Protein AF-A0A090QSB6-F1 (afdb_monomer_lite)

Secondary structure (DSSP, 8-state):
---------------SSSS-PPPHHHHHHHHHHHHHHHHTT-HHHHHH---EE-S---HHHHHHHHTSTT--EE--SGGGGSHHHHHHHHHHHHHHT-

Structure (mmCIF, N/CA/C/O backbone):
data_AF-A0A090QSB6-F1
#
_entry.id   AF-A0A090QSB6-F1
#
loop_
_atom_site.group_PDB
_atom_site.id
_atom_site.type_symbol
_atom_site.label_atom_id
_atom_site.label_alt_id
_atom_site.label_comp_id
_atom_site.label_asym_id
_atom_site.label_entity_id
_atom_site.label_seq_id
_atom_site.pdbx_PDB_ins_code
_atom_site.Cartn_x
_atom_site.Cartn_y
_atom_site.Cartn_z
_atom_site.occupancy
_atom_site.B_iso_or_equiv
_atom_site.auth_seq_id
_atom_site.auth_comp_id
_atom_site.auth_asym_id
_atom_site.auth_atom_id
_atom_site.pdbx_PDB_model_num
ATOM 1 N N . MET A 1 1 ? 11.199 0.047 42.860 1.00 42.94 1 MET A N 1
ATOM 2 C CA . MET A 1 1 ? 11.057 -0.944 41.767 1.00 42.94 1 MET A CA 1
ATOM 3 C C . MET A 1 1 ? 10.815 -0.180 40.463 1.00 42.94 1 MET A C 1
ATOM 5 O O . MET A 1 1 ? 9.769 0.438 40.338 1.00 42.94 1 MET A O 1
ATOM 9 N N . LYS A 1 2 ? 11.793 -0.082 39.547 1.00 36.09 2 LYS A N 1
ATOM 10 C CA . LYS A 1 2 ? 11.610 0.640 38.266 1.00 36.09 2 LYS A CA 1
ATOM 11 C C . LYS A 1 2 ? 10.998 -0.309 37.222 1.00 36.09 2 LYS A C 1
ATOM 13 O O . LYS A 1 2 ? 11.451 -1.453 37.147 1.00 36.09 2 LYS A O 1
ATOM 18 N N . PRO A 1 3 ? 10.012 0.119 36.414 1.00 43.22 3 PRO A N 1
ATOM 19 C CA . PRO A 1 3 ? 9.407 -0.753 35.418 1.00 43.22 3 PRO A CA 1
ATOM 20 C C . PRO A 1 3 ? 10.414 -1.017 34.292 1.00 43.22 3 PRO A C 1
ATOM 22 O O . PRO A 1 3 ? 10.985 -0.090 33.713 1.00 43.22 3 PRO A O 1
ATOM 25 N N . LYS A 1 4 ? 10.656 -2.300 33.994 1.00 44.94 4 LYS A N 1
ATOM 26 C CA . LYS A 1 4 ? 11.467 -2.737 32.851 1.00 44.94 4 LYS A CA 1
ATOM 27 C C . LYS A 1 4 ? 10.782 -2.263 31.567 1.00 44.94 4 LYS A C 1
ATOM 29 O O . LYS A 1 4 ? 9.733 -2.787 31.198 1.00 44.94 4 LYS A O 1
ATOM 34 N N . ARG A 1 5 ? 11.373 -1.280 30.880 1.00 45.78 5 ARG A N 1
ATOM 35 C CA . ARG A 1 5 ? 10.959 -0.890 29.525 1.00 45.78 5 ARG A CA 1
ATOM 36 C C . ARG A 1 5 ? 11.129 -2.109 28.617 1.00 45.78 5 ARG A C 1
ATOM 38 O O . ARG A 1 5 ? 12.253 -2.553 28.388 1.00 45.78 5 ARG A O 1
ATOM 45 N N . ARG A 1 6 ? 10.022 -2.686 28.141 1.00 47.66 6 ARG A N 1
ATOM 46 C CA . ARG A 1 6 ? 10.054 -3.731 27.111 1.00 47.66 6 ARG A CA 1
ATOM 47 C C . ARG A 1 6 ? 10.641 -3.101 25.851 1.00 47.66 6 ARG A C 1
ATOM 49 O O . ARG A 1 6 ? 10.006 -2.256 25.230 1.00 47.66 6 ARG A O 1
ATOM 56 N N . ASN A 1 7 ? 11.854 -3.504 25.491 1.00 41.19 7 ASN A N 1
ATOM 57 C CA . ASN A 1 7 ? 12.467 -3.180 24.209 1.00 41.19 7 ASN A CA 1
ATOM 58 C C . ASN A 1 7 ? 11.713 -3.932 23.100 1.00 41.19 7 ASN A C 1
ATOM 60 O O . ASN A 1 7 ? 12.167 -4.966 22.622 1.00 41.19 7 ASN A O 1
ATOM 64 N N . HIS A 1 8 ? 10.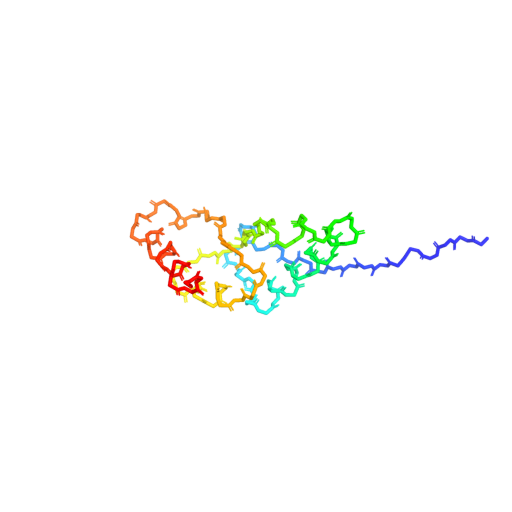566 -3.409 22.667 1.00 44.22 8 HIS A N 1
ATOM 65 C CA . HIS A 1 8 ? 10.049 -3.699 21.331 1.00 44.22 8 HIS A CA 1
ATOM 66 C C . HIS A 1 8 ? 10.886 -2.892 20.334 1.00 44.22 8 HIS A C 1
ATOM 68 O O . HIS A 1 8 ? 10.439 -1.895 19.775 1.00 44.22 8 HIS A O 1
ATOM 74 N N . ARG A 1 9 ? 12.143 -3.303 20.118 1.00 37.81 9 ARG A N 1
ATOM 75 C CA . ARG A 1 9 ? 12.841 -2.932 18.884 1.00 37.81 9 ARG A CA 1
ATOM 76 C C . ARG A 1 9 ? 12.177 -3.726 17.767 1.00 37.81 9 ARG A C 1
ATOM 78 O O . ARG A 1 9 ? 12.694 -4.755 17.341 1.00 37.81 9 ARG A O 1
ATOM 85 N N . LEU A 1 10 ? 11.023 -3.250 17.308 1.00 39.44 10 LEU A N 1
ATOM 86 C CA . LEU A 1 10 ? 10.580 -3.545 15.958 1.00 39.44 10 LEU A CA 1
ATOM 87 C C . LEU A 1 10 ? 11.710 -3.024 15.069 1.00 39.44 10 LEU A C 1
ATOM 89 O O . LEU A 1 10 ? 11.930 -1.819 14.971 1.00 39.44 10 LEU A O 1
ATOM 93 N N . ARG A 1 11 ? 12.514 -3.926 14.501 1.00 38.09 11 ARG A N 1
ATOM 94 C CA . ARG A 1 11 ? 13.432 -3.575 13.417 1.00 38.09 11 ARG A CA 1
ATOM 95 C C . ARG A 1 11 ? 12.567 -3.301 12.188 1.00 38.09 11 ARG A C 1
ATOM 97 O O . ARG A 1 11 ? 12.528 -4.098 11.261 1.00 38.09 11 ARG A O 1
ATOM 104 N N . THR A 1 12 ? 11.811 -2.209 12.208 1.00 44.50 12 THR A N 1
ATOM 105 C CA . THR A 1 12 ? 11.150 -1.677 11.024 1.00 44.50 12 THR A CA 1
ATOM 106 C C . THR A 1 12 ? 12.254 -1.101 10.152 1.00 44.50 12 THR A C 1
ATOM 108 O O . THR A 1 12 ? 12.597 0.074 10.263 1.00 44.50 12 THR A O 1
ATOM 111 N N . ASN A 1 13 ? 12.870 -1.943 9.321 1.00 44.75 13 ASN A N 1
ATOM 112 C CA . ASN A 1 13 ? 13.593 -1.454 8.154 1.00 44.75 13 ASN A CA 1
ATOM 113 C C . ASN A 1 13 ? 12.539 -0.821 7.242 1.00 44.75 13 ASN A C 1
ATOM 115 O O . ASN A 1 13 ? 11.963 -1.473 6.376 1.00 44.75 13 ASN A O 1
ATOM 119 N N . LEU A 1 14 ? 12.221 0.444 7.504 1.00 43.31 14 LEU A N 1
ATOM 120 C CA . LEU A 1 14 ? 11.438 1.260 6.598 1.00 43.31 14 LEU A CA 1
ATOM 121 C C . LEU A 1 14 ? 12.292 1.423 5.340 1.00 43.31 14 LEU A C 1
ATOM 123 O O . LEU A 1 14 ? 13.360 2.029 5.371 1.00 43.31 14 LEU A O 1
ATOM 127 N N . ALA A 1 15 ? 11.820 0.824 4.251 1.00 52.06 15 ALA A N 1
ATOM 128 C CA . ALA A 1 15 ? 12.378 0.826 2.900 1.00 52.06 15 ALA A CA 1
ATOM 129 C C . ALA A 1 15 ? 12.437 2.226 2.243 1.00 52.06 15 ALA A C 1
ATOM 131 O O . ALA A 1 15 ? 12.379 2.345 1.019 1.00 52.06 15 ALA A O 1
ATOM 132 N N . ILE A 1 16 ? 12.518 3.300 3.029 1.00 47.47 16 ILE A N 1
ATOM 133 C CA . ILE A 1 16 ? 12.520 4.672 2.532 1.00 47.47 16 ILE A CA 1
ATOM 134 C C . ILE A 1 16 ? 13.960 5.022 2.141 1.00 47.47 16 ILE A C 1
ATOM 136 O O . ILE A 1 16 ? 14.845 5.107 2.987 1.00 47.47 16 ILE A O 1
ATOM 140 N N . GLY A 1 17 ? 14.203 5.179 0.838 1.00 48.88 17 GLY A N 1
ATOM 141 C CA . GLY A 1 17 ? 15.466 5.698 0.295 1.00 48.88 17 GLY A CA 1
ATOM 142 C C . GLY A 1 17 ? 16.627 4.703 0.151 1.00 48.88 17 GLY A C 1
ATOM 143 O O 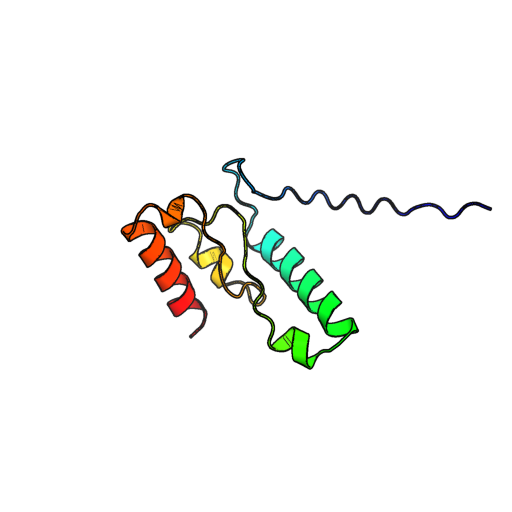. GLY A 1 17 ? 17.695 5.106 -0.293 1.00 48.88 17 GLY A O 1
ATOM 144 N N . THR A 1 18 ? 16.453 3.414 0.475 1.00 53.78 18 THR A N 1
ATOM 145 C CA . THR A 1 18 ? 17.544 2.408 0.411 1.00 53.78 18 THR A CA 1
ATOM 146 C C . THR A 1 18 ? 17.498 1.490 -0.815 1.00 53.78 18 THR A C 1
ATOM 148 O O . THR A 1 18 ? 18.390 0.662 -0.995 1.00 53.78 18 THR A O 1
ATOM 151 N N . GLY A 1 19 ? 16.442 1.574 -1.633 1.00 55.19 19 GLY A N 1
ATOM 152 C CA . GLY A 1 19 ? 16.212 0.670 -2.769 1.00 55.19 19 GLY A CA 1
ATOM 153 C C . GLY A 1 19 ? 15.895 -0.784 -2.382 1.00 55.19 19 GLY A C 1
ATOM 154 O O . GLY A 1 19 ? 15.687 -1.612 -3.266 1.00 55.19 19 GLY A O 1
ATOM 155 N N . LYS A 1 20 ? 15.837 -1.111 -1.082 1.00 61.94 20 LYS A N 1
ATOM 156 C CA . LYS A 1 20 ? 15.488 -2.444 -0.575 1.00 61.94 20 LYS A CA 1
ATOM 157 C C . LYS A 1 20 ? 14.017 -2.489 -0.190 1.00 61.94 20 LYS A C 1
ATOM 159 O O . LYS A 1 20 ? 13.618 -1.883 0.798 1.00 61.94 20 LYS A O 1
ATOM 164 N N . ALA A 1 21 ? 13.232 -3.214 -0.973 1.00 64.94 21 ALA A N 1
ATOM 165 C CA . ALA A 1 21 ? 11.823 -3.464 -0.716 1.00 64.94 21 ALA A CA 1
ATOM 166 C C . ALA A 1 21 ? 11.638 -4.438 0.468 1.00 64.94 21 ALA A C 1
ATOM 168 O O . ALA A 1 21 ? 12.382 -5.413 0.586 1.00 64.94 21 ALA A O 1
ATOM 169 N N . ALA A 1 22 ? 10.666 -4.177 1.350 1.00 79.50 22 ALA A N 1
ATOM 170 C CA . ALA A 1 22 ? 10.253 -5.168 2.350 1.00 79.50 22 ALA A CA 1
ATOM 171 C C . ALA A 1 22 ? 9.466 -6.288 1.657 1.00 79.50 22 ALA A C 1
ATOM 173 O O . ALA A 1 22 ? 8.864 -6.048 0.612 1.00 79.50 22 ALA A O 1
ATOM 174 N N . THR A 1 23 ? 9.437 -7.497 2.214 1.00 88.69 23 THR A N 1
ATOM 175 C CA . THR A 1 23 ? 8.589 -8.558 1.648 1.00 88.69 23 THR A CA 1
ATOM 176 C C . THR A 1 23 ? 7.107 -8.180 1.761 1.00 88.69 23 THR A C 1
ATOM 178 O O . THR A 1 23 ? 6.730 -7.375 2.621 1.00 88.69 23 THR A O 1
ATOM 181 N N . ALA A 1 24 ? 6.260 -8.739 0.893 1.00 91.81 24 ALA A N 1
ATOM 182 C CA . ALA A 1 24 ? 4.817 -8.510 0.966 1.00 91.81 24 ALA A CA 1
ATOM 183 C C . ALA A 1 24 ? 4.236 -8.988 2.309 1.00 91.81 24 ALA A C 1
ATOM 185 O O . ALA A 1 24 ? 3.427 -8.281 2.903 1.00 91.81 24 ALA A O 1
ATOM 186 N N . ASP A 1 25 ? 4.739 -10.105 2.840 1.00 92.38 25 ASP A N 1
ATOM 187 C CA . ASP A 1 25 ? 4.327 -10.651 4.139 1.00 92.38 25 ASP A CA 1
ATOM 188 C C . ASP A 1 25 ? 4.713 -9.734 5.309 1.00 92.38 25 ASP A C 1
ATOM 190 O O . ASP A 1 25 ? 3.923 -9.516 6.231 1.00 92.38 25 ASP A O 1
ATOM 194 N N . ASP A 1 26 ? 5.916 -9.146 5.279 1.00 90.88 26 ASP A N 1
ATOM 195 C CA . ASP A 1 26 ? 6.328 -8.176 6.297 1.00 90.88 26 ASP A CA 1
ATOM 196 C C . ASP A 1 26 ? 5.466 -6.910 6.245 1.00 90.88 26 ASP A C 1
ATOM 198 O O . ASP A 1 26 ? 5.083 -6.386 7.296 1.00 90.88 26 ASP A O 1
ATOM 202 N N . ALA A 1 27 ? 5.153 -6.426 5.038 1.00 92.38 27 ALA A N 1
ATOM 203 C CA . ALA A 1 27 ? 4.278 -5.275 4.836 1.00 92.38 27 ALA A CA 1
ATOM 204 C C . ALA A 1 27 ? 2.859 -5.565 5.348 1.00 92.38 27 ALA A C 1
ATOM 206 O O . ALA A 1 27 ? 2.330 -4.789 6.144 1.00 92.38 27 ALA A O 1
ATOM 207 N N . GLN A 1 28 ? 2.296 -6.721 4.994 1.00 95.88 28 GLN A N 1
ATOM 208 C CA . GLN A 1 28 ? 0.991 -7.181 5.462 1.00 95.88 28 GLN A CA 1
ATOM 209 C C . GLN A 1 28 ? 0.933 -7.272 6.987 1.00 95.88 28 GLN A C 1
ATOM 211 O O . GLN A 1 28 ? 0.016 -6.736 7.606 1.00 95.88 28 GLN A O 1
ATOM 216 N N . ARG A 1 29 ? 1.936 -7.890 7.624 1.00 94.81 29 ARG A N 1
ATOM 217 C CA . ARG A 1 29 ? 1.990 -8.007 9.090 1.00 94.81 29 ARG A CA 1
ATOM 218 C C . ARG A 1 29 ? 1.944 -6.640 9.774 1.00 94.81 29 ARG A C 1
ATOM 220 O O . ARG A 1 29 ? 1.297 -6.491 10.807 1.00 94.81 29 ARG A O 1
ATOM 227 N N . ILE A 1 30 ? 2.643 -5.649 9.219 1.00 94.94 30 ILE A N 1
ATOM 228 C CA . ILE A 1 30 ? 2.652 -4.284 9.759 1.00 94.94 30 ILE A CA 1
ATOM 229 C C . ILE A 1 30 ? 1.296 -3.605 9.534 1.00 94.94 30 ILE A C 1
ATOM 231 O O . ILE A 1 30 ? 0.765 -3.013 10.469 1.00 94.94 30 ILE A O 1
ATOM 235 N N . HIS A 1 31 ? 0.715 -3.717 8.339 1.00 97.12 31 HIS A N 1
ATOM 236 C CA . HIS A 1 31 ? -0.588 -3.127 8.024 1.00 97.12 31 HIS A CA 1
ATOM 237 C C . HIS A 1 31 ? -1.715 -3.704 8.891 1.00 97.12 31 HIS A C 1
ATOM 239 O O . HIS A 1 31 ? -2.478 -2.938 9.478 1.00 97.12 31 HIS A O 1
ATOM 245 N N . ALA A 1 32 ? -1.757 -5.027 9.070 1.00 96.69 32 ALA A N 1
ATOM 246 C CA . ALA A 1 32 ? -2.708 -5.690 9.961 1.00 96.69 32 ALA A CA 1
ATOM 247 C C . ALA A 1 32 ? -2.572 -5.200 11.412 1.00 96.69 32 ALA A C 1
ATOM 249 O O . ALA A 1 32 ? -3.570 -4.920 12.074 1.00 96.69 32 ALA A O 1
ATOM 250 N N . ALA A 1 33 ? -1.339 -5.031 11.907 1.00 97.00 33 ALA A N 1
ATOM 251 C CA . ALA A 1 33 ? -1.096 -4.495 13.246 1.00 97.00 33 ALA A CA 1
ATOM 252 C C . ALA A 1 33 ? -1.550 -3.029 13.387 1.00 97.00 33 ALA A C 1
ATOM 254 O O . ALA A 1 33 ? -2.102 -2.655 14.421 1.00 97.00 33 ALA A O 1
ATOM 255 N N . ILE A 1 34 ? -1.354 -2.205 12.350 1.00 96.69 34 ILE A N 1
ATOM 256 C CA . ILE A 1 34 ? -1.847 -0.820 12.320 1.00 96.69 34 ILE A CA 1
ATOM 257 C C . ILE A 1 34 ? -3.378 -0.807 12.341 1.00 96.69 34 ILE A C 1
ATOM 259 O O . ILE A 1 34 ? -3.964 -0.098 13.159 1.00 96.69 34 ILE A O 1
ATOM 263 N N . ARG A 1 35 ? -4.033 -1.609 11.492 1.00 97.56 35 ARG A N 1
ATOM 264 C CA . ARG A 1 35 ? -5.498 -1.682 11.431 1.00 97.56 35 ARG A CA 1
A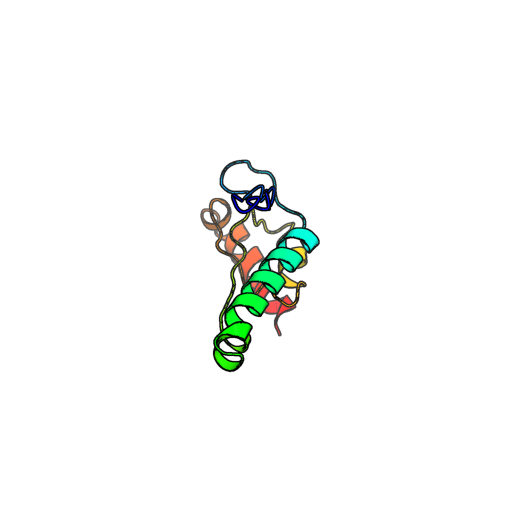TOM 265 C C . ARG A 1 35 ? -6.087 -2.177 12.750 1.00 97.56 35 ARG A C 1
ATOM 267 O O . ARG A 1 35 ? -7.033 -1.572 13.246 1.00 97.56 35 ARG A O 1
ATOM 274 N N . ALA A 1 36 ? -5.484 -3.197 13.363 1.00 97.38 36 ALA A N 1
ATOM 275 C CA . ALA A 1 36 ? -5.874 -3.689 14.683 1.00 97.38 36 ALA A CA 1
ATOM 276 C C . ALA A 1 36 ? -5.775 -2.591 15.755 1.00 97.38 36 ALA A C 1
ATOM 278 O O . ALA A 1 36 ? -6.710 -2.405 16.528 1.00 97.38 36 ALA A O 1
ATOM 279 N N . HIS A 1 37 ? -4.699 -1.799 15.753 1.00 97.75 37 HIS A N 1
ATOM 280 C CA . HIS A 1 37 ? -4.553 -0.688 16.695 1.00 97.75 37 HIS A CA 1
ATOM 281 C C . HIS A 1 37 ? -5.593 0.428 16.488 1.00 97.75 37 HIS A C 1
ATOM 283 O O . HIS A 1 37 ? -6.018 1.078 17.443 1.00 97.75 37 HIS A O 1
ATOM 289 N N . ILE A 1 38 ? -6.030 0.667 15.249 1.00 97.31 38 ILE A N 1
ATOM 290 C CA . ILE A 1 38 ? -7.132 1.600 14.969 1.00 97.31 38 ILE A CA 1
ATOM 291 C C . ILE A 1 38 ? -8.464 0.997 15.441 1.00 97.31 38 ILE A C 1
ATOM 293 O O . ILE A 1 38 ? -9.272 1.709 16.040 1.00 97.31 38 ILE A O 1
ATOM 297 N N . ALA A 1 39 ? -8.668 -0.309 15.243 1.00 97.69 39 ALA A N 1
ATOM 298 C CA . ALA A 1 39 ? -9.883 -1.020 15.638 1.00 97.69 39 ALA A CA 1
ATOM 299 C C . ALA A 1 39 ? -10.111 -1.004 17.157 1.00 97.69 39 ALA A C 1
ATOM 301 O O . ALA A 1 39 ? -11.257 -0.935 17.590 1.00 97.69 39 ALA A O 1
ATOM 302 N N . GLU A 1 40 ? -9.039 -0.964 17.960 1.00 97.75 40 GLU A N 1
ATOM 303 C CA . GLU A 1 40 ? -9.114 -0.754 19.418 1.00 97.75 40 GLU A CA 1
ATOM 304 C C . GLU A 1 40 ? -9.839 0.550 19.801 1.00 97.75 40 GLU A C 1
ATOM 306 O O . GLU A 1 40 ? -10.374 0.657 20.903 1.00 97.75 40 GLU A O 1
ATOM 311 N N . LYS A 1 41 ? -9.852 1.551 18.910 1.00 97.38 41 LYS A N 1
ATOM 312 C CA . LYS A 1 41 ? -10.515 2.847 19.127 1.00 97.38 41 LYS A CA 1
ATOM 313 C C . LYS A 1 41 ? -11.847 2.952 18.396 1.00 97.38 41 LYS A C 1
ATOM 315 O O . LYS A 1 41 ? -12.782 3.547 18.922 1.00 97.38 41 LYS A O 1
ATOM 320 N N . SER A 1 42 ? -11.916 2.434 17.173 1.00 97.69 42 SER A N 1
ATOM 321 C CA . SER A 1 42 ? -13.145 2.356 16.390 1.00 97.69 42 SER A CA 1
ATOM 322 C C . SER A 1 42 ? -12.999 1.323 15.280 1.00 97.69 42 SER A C 1
ATOM 324 O O . SER A 1 42 ? -12.202 1.488 14.353 1.00 97.69 42 SER A O 1
ATOM 326 N N . GLU A 1 43 ? -13.800 0.265 15.363 1.00 96.38 43 GLU A N 1
ATOM 327 C CA . GLU A 1 43 ? -13.834 -0.797 14.358 1.00 96.38 43 GLU A CA 1
ATOM 328 C C . GLU A 1 43 ? -14.338 -0.288 13.000 1.00 96.38 43 GLU A C 1
ATOM 330 O O . GLU A 1 43 ? -13.818 -0.684 11.959 1.00 96.38 43 GLU A O 1
ATOM 335 N N . ASP A 1 44 ? -15.305 0.633 13.005 1.00 97.25 44 ASP A N 1
ATOM 336 C CA . ASP A 1 44 ? -15.838 1.240 11.783 1.00 97.25 44 ASP A CA 1
ATOM 337 C C . ASP A 1 44 ? -14.764 2.052 11.045 1.00 97.25 44 ASP A C 1
ATOM 339 O O . ASP A 1 44 ? -14.544 1.870 9.847 1.00 97.25 44 ASP A O 1
ATOM 343 N N . VAL A 1 45 ? -13.996 2.871 11.773 1.00 97.81 45 VAL A N 1
ATOM 344 C CA . VAL A 1 45 ? -12.872 3.610 11.176 1.00 97.81 45 VAL A CA 1
ATOM 345 C C . VAL A 1 45 ? -11.809 2.644 10.658 1.00 97.81 45 VAL A C 1
ATOM 347 O O . VAL A 1 45 ? -11.299 2.826 9.556 1.00 97.81 45 VAL A O 1
ATOM 350 N N . ALA A 1 46 ? -11.485 1.594 11.416 1.00 97.38 46 ALA A N 1
ATOM 351 C CA . ALA A 1 46 ? -10.477 0.617 11.016 1.00 97.38 46 ALA A CA 1
ATOM 352 C C . ALA A 1 46 ? -10.847 -0.147 9.737 1.00 97.38 46 ALA A C 1
ATOM 354 O O . ALA A 1 46 ? -9.961 -0.480 8.955 1.00 97.38 46 ALA A O 1
ATOM 355 N N . LYS A 1 47 ? -12.135 -0.411 9.504 1.00 95.69 47 LYS A N 1
ATOM 356 C CA . LYS A 1 47 ? -12.622 -1.081 8.289 1.00 95.69 47 LYS A CA 1
ATOM 357 C C . LYS A 1 47 ? -12.568 -0.188 7.051 1.00 95.69 47 LYS A C 1
ATOM 359 O O . LYS A 1 47 ? -12.329 -0.694 5.962 1.00 95.69 47 LYS A O 1
ATOM 364 N N . ASN A 1 48 ? -12.762 1.119 7.222 1.00 96.25 48 ASN A N 1
ATOM 365 C CA . ASN A 1 48 ? -12.886 2.064 6.108 1.00 96.25 48 ASN A CA 1
ATOM 366 C C . ASN A 1 48 ? -11.599 2.852 5.807 1.00 96.25 48 ASN A C 1
ATOM 368 O O . ASN A 1 48 ? -11.485 3.472 4.749 1.00 96.25 48 ASN A O 1
ATOM 372 N N . VAL A 1 49 ? -10.628 2.872 6.725 1.00 97.00 49 VAL A N 1
ATOM 373 C CA . VAL A 1 49 ? -9.370 3.598 6.520 1.00 97.00 49 VAL A CA 1
ATOM 374 C C . VAL A 1 49 ? -8.506 2.926 5.450 1.00 97.00 49 VAL A C 1
ATOM 376 O O . VAL A 1 49 ? -8.279 1.716 5.483 1.00 97.00 49 VAL A O 1
ATOM 379 N N . VAL A 1 50 ? -7.982 3.744 4.536 1.00 97.56 50 VAL A N 1
ATOM 380 C CA . VAL A 1 50 ? -7.011 3.336 3.515 1.00 97.56 50 VAL A CA 1
ATOM 381 C C . VAL A 1 50 ? -5.604 3.390 4.109 1.00 97.56 50 VAL A C 1
ATOM 383 O O . VAL A 1 50 ? -5.126 4.458 4.497 1.00 97.56 50 VAL A O 1
ATOM 386 N N . ILE A 1 51 ? -4.916 2.251 4.147 1.00 97.00 51 ILE A N 1
ATOM 387 C CA . ILE A 1 51 ? -3.533 2.117 4.609 1.00 97.00 51 ILE A CA 1
ATOM 388 C C . ILE A 1 51 ? -2.637 1.806 3.406 1.00 97.00 51 ILE A C 1
ATOM 390 O O . ILE A 1 51 ?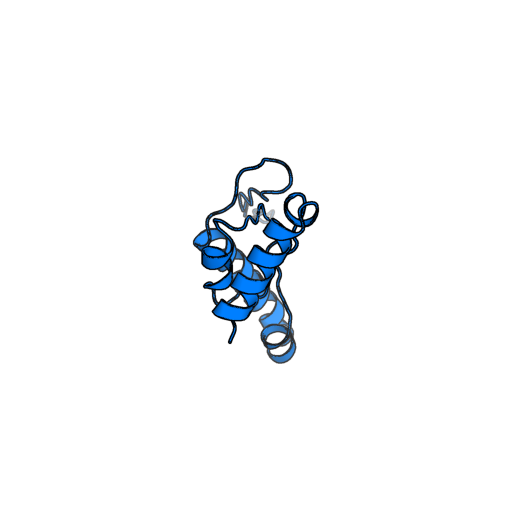 -2.630 0.701 2.860 1.00 97.00 51 ILE A O 1
ATOM 394 N N . GLN A 1 52 ? -1.858 2.803 2.985 1.00 96.31 52 GLN A N 1
ATOM 395 C CA . GLN A 1 52 ? -0.973 2.708 1.823 1.00 96.31 52 GLN A CA 1
ATOM 396 C C . GLN A 1 52 ? 0.423 2.210 2.203 1.00 96.31 52 GLN A C 1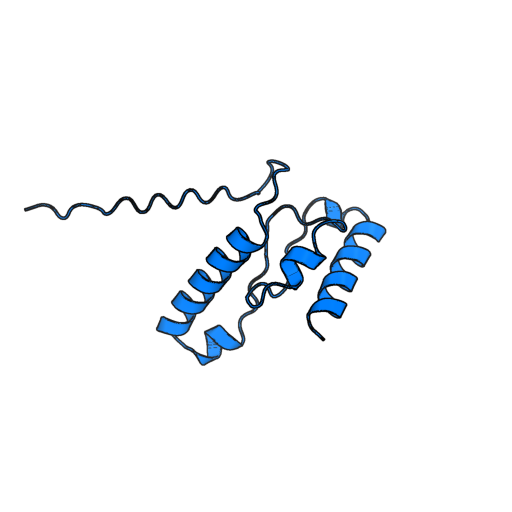
ATOM 398 O O . GLN A 1 52 ? 1.010 2.654 3.190 1.00 96.31 52 GLN A O 1
ATOM 403 N N . TYR A 1 53 ? 0.991 1.334 1.375 1.00 94.81 53 TYR A N 1
ATOM 404 C CA . TYR A 1 53 ? 2.377 0.906 1.517 1.00 94.81 53 TYR A CA 1
ATOM 405 C C . TYR A 1 53 ? 3.329 1.959 0.927 1.00 94.81 53 TYR A C 1
ATOM 407 O O . TYR A 1 53 ? 3.267 2.278 -0.260 1.00 94.81 53 TYR A O 1
ATOM 415 N N . GLY A 1 54 ? 4.222 2.501 1.758 1.00 92.31 54 GLY A N 1
ATOM 416 C CA . GLY A 1 54 ? 5.183 3.551 1.376 1.00 92.31 54 GLY A CA 1
ATOM 417 C C . GLY A 1 54 ? 6.608 3.064 1.089 1.00 92.31 54 GLY A C 1
ATOM 418 O O . GLY A 1 54 ? 7.540 3.866 1.100 1.00 92.31 54 GLY A O 1
ATOM 419 N N . GLY A 1 55 ? 6.818 1.754 0.922 1.00 88.19 55 GLY A N 1
ATOM 420 C CA . GLY A 1 55 ? 8.129 1.208 0.560 1.00 88.19 55 GLY A CA 1
ATOM 421 C C . GLY A 1 55 ? 8.449 1.336 -0.932 1.00 88.19 55 GLY A C 1
ATOM 422 O O . GLY A 1 55 ? 7.752 2.006 -1.691 1.00 88.19 55 GLY A O 1
ATOM 423 N N . SER A 1 56 ? 9.522 0.676 -1.379 1.00 89.69 56 SER A N 1
ATOM 424 C CA . SER A 1 56 ? 9.931 0.694 -2.791 1.00 89.69 56 SER A CA 1
ATOM 425 C C . SER A 1 56 ? 9.003 -0.171 -3.658 1.00 89.69 56 SER A C 1
ATOM 427 O O . SER A 1 56 ? 9.274 -1.346 -3.912 1.00 89.69 56 SER A O 1
ATOM 429 N N . VAL A 1 57 ? 7.903 0.436 -4.105 1.00 91.50 57 VAL A N 1
ATOM 430 C CA . VAL A 1 57 ? 6.958 -0.152 -5.062 1.00 91.50 57 VAL A CA 1
ATOM 431 C C . VAL A 1 57 ? 7.424 0.114 -6.487 1.00 91.50 57 VAL A C 1
ATOM 433 O O . VAL A 1 57 ? 7.774 1.241 -6.845 1.00 91.50 57 VAL A O 1
ATOM 436 N N . LYS A 1 58 ? 7.416 -0.942 -7.292 1.00 92.31 58 LYS A N 1
ATOM 437 C CA . LYS A 1 58 ? 7.751 -0.951 -8.712 1.00 92.31 58 LYS A CA 1
ATOM 438 C C . LYS A 1 58 ? 6.750 -1.838 -9.461 1.00 92.31 58 LYS A C 1
ATOM 440 O O . LYS A 1 58 ? 6.109 -2.679 -8.826 1.00 92.31 58 LYS A O 1
ATOM 445 N N . PRO A 1 59 ? 6.616 -1.703 -10.789 1.00 94.56 59 PRO A N 1
ATOM 446 C CA . PRO A 1 59 ? 5.710 -2.546 -11.568 1.00 94.56 59 PRO A CA 1
ATOM 447 C C . PRO A 1 59 ? 5.902 -4.048 -11.312 1.00 94.56 59 PRO A C 1
ATOM 449 O O . PRO A 1 59 ? 4.923 -4.773 -11.171 1.00 94.56 59 PRO A O 1
ATOM 452 N N . GLU A 1 60 ? 7.150 -4.504 -11.163 1.00 93.75 60 GLU A N 1
ATOM 453 C CA . GLU A 1 60 ? 7.480 -5.919 -10.967 1.00 93.75 60 GLU A CA 1
ATOM 454 C C . GLU A 1 60 ? 7.055 -6.512 -9.612 1.00 93.75 60 GLU A C 1
ATOM 456 O O . GLU A 1 60 ? 6.956 -7.731 -9.493 1.00 93.75 60 GLU A O 1
ATOM 461 N N . ASN A 1 61 ? 6.810 -5.690 -8.583 1.00 93.38 61 ASN A N 1
ATOM 462 C CA . ASN A 1 61 ? 6.469 -6.168 -7.235 1.00 93.38 61 ASN A CA 1
ATOM 463 C C . ASN A 1 61 ? 5.112 -5.666 -6.714 1.00 93.38 61 ASN A C 1
ATOM 465 O O . ASN A 1 61 ? 4.626 -6.170 -5.702 1.00 93.38 61 ASN A O 1
ATOM 469 N N . ALA A 1 62 ? 4.477 -4.719 -7.410 1.00 94.50 62 ALA A N 1
ATOM 470 C CA . ALA A 1 62 ? 3.220 -4.097 -7.004 1.00 94.50 62 ALA A CA 1
ATOM 471 C C . ALA A 1 62 ? 2.097 -5.117 -6.757 1.00 94.50 62 ALA A C 1
ATOM 473 O O . ALA A 1 62 ? 1.429 -5.062 -5.726 1.00 94.50 62 ALA A O 1
ATOM 474 N N . ALA A 1 63 ? 1.941 -6.094 -7.657 1.00 95.50 63 ALA A N 1
ATOM 475 C CA . ALA A 1 63 ? 0.915 -7.129 -7.540 1.00 95.50 63 ALA A CA 1
ATOM 476 C C . ALA A 1 63 ? 1.040 -7.948 -6.242 1.00 95.50 63 ALA A C 1
ATOM 478 O O . ALA A 1 63 ? 0.032 -8.259 -5.612 1.00 95.50 63 ALA A O 1
ATOM 479 N N . ALA A 1 64 ? 2.267 -8.242 -5.796 1.00 94.88 64 ALA A N 1
ATOM 480 C CA . ALA A 1 64 ? 2.496 -8.996 -4.565 1.00 94.88 64 ALA A CA 1
ATOM 481 C C . ALA A 1 64 ? 2.047 -8.224 -3.314 1.00 94.88 64 ALA A C 1
ATOM 483 O O . ALA A 1 64 ? 1.561 -8.835 -2.365 1.00 94.88 64 ALA A O 1
ATOM 484 N N . TYR A 1 65 ? 2.184 -6.894 -3.315 1.00 95.06 65 TYR A N 1
ATOM 485 C CA . TYR A 1 65 ? 1.678 -6.052 -2.232 1.00 95.06 65 TYR A CA 1
ATOM 486 C C . TYR A 1 65 ? 0.160 -5.910 -2.284 1.00 95.06 65 TYR A C 1
ATOM 488 O O . TYR A 1 65 ? -0.492 -6.055 -1.258 1.00 95.06 65 TYR A O 1
ATOM 496 N N . PHE A 1 66 ? -0.425 -5.662 -3.458 1.00 96.50 66 PHE A N 1
ATOM 497 C CA . PHE A 1 66 ? -1.873 -5.446 -3.564 1.00 96.50 66 PHE A CA 1
ATOM 498 C C . PHE A 1 66 ? -2.705 -6.719 -3.384 1.00 96.50 66 PHE A C 1
ATOM 500 O O . PHE A 1 66 ? -3.882 -6.624 -3.047 1.00 96.50 66 PHE A O 1
ATOM 507 N N . ALA A 1 67 ? -2.093 -7.899 -3.517 1.00 96.19 67 ALA A N 1
ATOM 508 C CA . ALA A 1 67 ? -2.703 -9.167 -3.123 1.00 96.19 67 ALA A CA 1
ATOM 509 C C . ALA A 1 67 ? -2.903 -9.299 -1.599 1.00 96.19 67 ALA A C 1
ATOM 511 O O . ALA A 1 67 ? -3.669 -10.151 -1.152 1.00 96.19 67 ALA A O 1
ATOM 512 N N . GLN A 1 68 ? -2.226 -8.478 -0.790 1.00 96.81 68 GLN A N 1
ATOM 513 C CA . GLN A 1 68 ? -2.341 -8.529 0.663 1.00 96.81 68 GLN A CA 1
ATOM 514 C C . GLN A 1 68 ? -3.637 -7.848 1.135 1.00 96.81 68 GLN A C 1
ATOM 516 O O . GLN A 1 68 ? -3.993 -6.775 0.629 1.00 96.81 68 GLN A O 1
ATOM 521 N N . PRO A 1 69 ? -4.359 -8.431 2.107 1.00 96.12 69 PRO A N 1
ATOM 522 C CA . PRO A 1 69 ? -5.689 -7.960 2.482 1.00 96.12 69 PRO A CA 1
ATOM 523 C C . PRO A 1 69 ? -5.679 -6.565 3.115 1.00 96.12 69 PRO A C 1
ATOM 525 O O . PRO A 1 69 ? -6.579 -5.786 2.821 1.00 96.12 69 PRO A O 1
ATOM 528 N N . ASP A 1 70 ? -4.654 -6.212 3.901 1.00 96.75 70 ASP A N 1
ATOM 529 C CA . ASP A 1 70 ? -4.591 -4.930 4.620 1.00 96.75 70 ASP A CA 1
ATOM 530 C C . ASP A 1 70 ? -3.769 -3.845 3.902 1.00 96.75 70 ASP A C 1
ATOM 532 O O . ASP A 1 70 ? -3.567 -2.755 4.446 1.00 96.75 70 ASP A O 1
ATOM 536 N N . ILE A 1 71 ? -3.274 -4.123 2.693 1.00 96.88 71 ILE A N 1
ATOM 537 C CA . ILE A 1 71 ? -2.597 -3.135 1.848 1.00 96.88 71 ILE A CA 1
ATOM 538 C C . ILE A 1 71 ? -3.600 -2.591 0.834 1.00 96.88 71 ILE A C 1
ATOM 540 O O . ILE A 1 71 ? -4.000 -3.290 -0.097 1.00 96.88 71 ILE A O 1
ATOM 544 N N . ASP A 1 72 ? -3.969 -1.322 0.994 1.00 96.75 72 ASP A N 1
ATOM 545 C CA . ASP A 1 72 ? -5.060 -0.697 0.231 1.00 96.75 72 ASP A CA 1
ATOM 546 C C . ASP A 1 72 ? -4.564 0.137 -0.958 1.00 96.75 72 ASP A C 1
ATOM 548 O O . ASP A 1 72 ? -5.344 0.678 -1.738 1.00 96.75 72 ASP A O 1
ATOM 552 N N . GLY A 1 73 ? -3.248 0.282 -1.095 1.00 95.69 73 GLY A N 1
ATOM 553 C CA . GLY A 1 73 ? -2.629 1.084 -2.138 1.00 95.69 73 GLY A CA 1
ATOM 554 C C . GLY A 1 73 ? -1.155 1.334 -1.859 1.00 95.69 73 GLY A C 1
ATOM 555 O O . GLY A 1 73 ? -0.563 0.732 -0.960 1.00 95.69 73 GLY A O 1
ATOM 556 N N . ALA A 1 74 ? -0.551 2.224 -2.641 1.00 95.56 74 ALA A N 1
ATOM 557 C CA . ALA A 1 74 ? 0.864 2.549 -2.536 1.00 95.56 74 ALA A CA 1
ATOM 558 C C . ALA A 1 74 ? 1.105 4.058 -2.586 1.00 95.56 74 ALA A C 1
ATOM 560 O O . ALA A 1 74 ? 0.492 4.764 -3.385 1.00 95.56 74 ALA A O 1
ATOM 561 N N . LEU A 1 75 ? 2.062 4.522 -1.782 1.00 94.88 75 LEU A N 1
ATOM 562 C CA . LEU A 1 75 ? 2.646 5.854 -1.904 1.00 94.88 75 LEU A CA 1
ATOM 563 C C . LEU A 1 75 ? 3.936 5.736 -2.721 1.00 94.88 75 LEU A C 1
ATOM 565 O O . LEU A 1 75 ? 4.990 5.366 -2.204 1.00 94.88 75 LEU A O 1
ATOM 569 N N . VAL A 1 76 ? 3.832 5.993 -4.024 1.00 93.69 76 VAL A N 1
ATOM 570 C CA . VAL A 1 76 ? 4.909 5.730 -4.985 1.00 93.69 76 VAL A CA 1
ATOM 571 C C . VAL A 1 76 ? 5.863 6.923 -5.075 1.00 93.69 76 VAL A C 1
ATOM 573 O O . VAL A 1 76 ? 5.445 8.043 -5.347 1.00 93.69 76 VAL A O 1
ATOM 576 N N . GLY A 1 77 ? 7.158 6.666 -4.868 1.00 92.00 77 GLY A N 1
ATOM 577 C CA . GLY A 1 77 ? 8.234 7.651 -5.020 1.00 92.00 77 GLY A CA 1
ATOM 578 C C . GLY A 1 77 ? 8.795 7.694 -6.444 1.00 92.00 77 GLY A C 1
ATOM 579 O O . GLY A 1 77 ? 8.135 8.139 -7.372 1.00 92.00 77 GLY A O 1
ATOM 580 N N . GLY A 1 78 ? 10.026 7.207 -6.639 1.00 90.19 78 GLY A N 1
ATOM 581 C CA . GLY A 1 78 ? 10.746 7.332 -7.918 1.00 90.19 78 GLY A CA 1
ATOM 582 C C . GLY A 1 78 ? 10.024 6.750 -9.142 1.00 90.19 78 GLY A C 1
ATOM 583 O O . GLY A 1 78 ? 10.102 7.334 -10.216 1.00 90.19 78 GLY A O 1
ATOM 584 N N . ALA A 1 79 ? 9.265 5.659 -8.986 1.00 91.44 79 ALA A N 1
ATOM 585 C CA . ALA A 1 79 ? 8.481 5.081 -10.083 1.00 91.44 79 ALA A CA 1
ATOM 586 C C . ALA A 1 79 ? 7.291 5.960 -10.521 1.00 91.44 79 ALA A C 1
ATOM 588 O O . ALA A 1 79 ? 6.724 5.715 -11.579 1.00 91.44 79 ALA A O 1
ATOM 589 N N . ALA A 1 80 ? 6.927 6.990 -9.748 1.00 94.00 80 ALA A N 1
ATOM 590 C CA . ALA A 1 80 ? 5.913 7.969 -10.140 1.00 94.00 80 ALA A CA 1
ATOM 591 C C . ALA A 1 80 ? 6.429 8.979 -11.179 1.00 94.00 80 ALA A C 1
ATOM 593 O O . ALA A 1 80 ? 5.631 9.664 -11.810 1.00 94.00 80 ALA A O 1
ATOM 594 N N . LEU A 1 81 ? 7.752 9.075 -11.370 1.00 95.31 81 LEU A N 1
ATOM 595 C CA . LEU A 1 81 ? 8.367 9.979 -12.349 1.00 95.31 81 LEU A CA 1
ATOM 596 C C . LEU A 1 81 ? 8.387 9.400 -13.773 1.00 95.31 81 LEU A C 1
ATOM 598 O O . LEU A 1 81 ? 8.707 10.119 -14.715 1.00 95.31 81 LEU A O 1
ATOM 602 N N . ASP A 1 82 ? 8.033 8.122 -13.934 1.00 96.06 82 ASP A N 1
ATOM 603 C CA . ASP A 1 82 ? 7.861 7.459 -15.225 1.00 96.06 82 ASP A CA 1
ATOM 604 C C . ASP A 1 82 ? 6.389 7.070 -15.419 1.00 96.06 82 ASP A C 1
ATOM 606 O O . ASP A 1 82 ? 5.824 6.291 -14.648 1.00 96.06 82 ASP A O 1
ATOM 610 N N . ALA A 1 83 ? 5.756 7.610 -16.462 1.00 97.31 83 ALA A N 1
ATOM 611 C CA . ALA A 1 83 ? 4.320 7.451 -16.677 1.00 97.31 83 ALA A CA 1
ATOM 612 C C . ALA A 1 83 ? 3.917 5.985 -16.907 1.00 97.31 83 ALA A C 1
ATOM 614 O O . ALA A 1 83 ? 2.872 5.549 -16.421 1.00 97.31 83 ALA A O 1
ATOM 615 N N . ALA A 1 84 ? 4.749 5.214 -17.616 1.00 97.06 84 ALA A N 1
ATOM 616 C CA . ALA A 1 84 ? 4.488 3.803 -17.886 1.00 97.06 84 ALA A CA 1
ATOM 617 C C . ALA A 1 84 ? 4.542 2.969 -16.597 1.00 97.06 84 ALA A C 1
ATOM 619 O O . ALA A 1 84 ? 3.632 2.180 -16.328 1.00 97.06 84 ALA A O 1
ATOM 620 N N . SER A 1 85 ? 5.559 3.196 -15.767 1.00 95.88 85 SER A N 1
ATOM 621 C CA . SER A 1 85 ? 5.724 2.541 -14.470 1.00 95.88 85 SER A CA 1
ATOM 622 C C . SER A 1 85 ? 4.586 2.885 -13.517 1.00 95.88 85 SER A C 1
ATOM 624 O O . SER A 1 85 ? 3.990 1.991 -12.916 1.00 95.88 85 SER A O 1
ATOM 626 N N . PHE A 1 86 ? 4.232 4.166 -13.405 1.00 97.50 86 PHE A N 1
ATOM 627 C CA . PHE A 1 86 ? 3.151 4.599 -12.525 1.00 97.50 86 PHE A CA 1
ATOM 628 C C . PHE A 1 86 ? 1.798 4.017 -12.953 1.00 97.50 86 PHE A C 1
ATOM 630 O O . PHE A 1 86 ? 1.055 3.488 -12.123 1.00 97.50 86 PHE A O 1
ATOM 637 N N . ALA A 1 87 ? 1.507 4.027 -14.257 1.00 97.56 87 ALA A N 1
ATOM 638 C CA . ALA A 1 87 ? 0.290 3.434 -14.801 1.00 97.56 87 ALA A CA 1
ATOM 639 C C . ALA A 1 87 ? 0.229 1.915 -14.574 1.00 97.56 87 ALA A C 1
ATOM 641 O O . ALA A 1 87 ? -0.842 1.386 -14.277 1.00 97.56 87 ALA A O 1
ATOM 642 N N . ALA A 1 88 ? 1.358 1.208 -14.683 1.00 97.31 88 ALA A N 1
ATOM 643 C CA . ALA A 1 88 ? 1.422 -0.223 -14.400 1.00 97.31 88 ALA A CA 1
ATOM 644 C C . ALA A 1 88 ? 1.113 -0.532 -12.924 1.00 97.31 88 ALA A C 1
ATOM 646 O O . ALA A 1 88 ? 0.333 -1.440 -12.641 1.00 97.31 88 ALA A O 1
ATOM 647 N N . ILE A 1 89 ? 1.648 0.261 -11.987 1.00 96.44 89 ILE A N 1
ATOM 648 C CA . ILE A 1 89 ? 1.349 0.123 -10.552 1.00 96.44 89 ILE A CA 1
ATOM 649 C C . ILE A 1 89 ? -0.141 0.381 -10.284 1.00 96.44 89 ILE A C 1
ATOM 651 O O . ILE A 1 89 ? -0.782 -0.398 -9.581 1.00 96.44 89 ILE A O 1
ATOM 655 N N . ALA A 1 90 ? -0.716 1.433 -10.875 1.00 96.50 90 ALA A N 1
ATOM 656 C CA . ALA A 1 90 ? -2.135 1.749 -10.710 1.00 96.50 90 ALA A CA 1
ATOM 657 C C . ALA A 1 90 ? -3.052 0.633 -11.244 1.00 96.50 90 ALA A C 1
ATOM 659 O O . ALA A 1 90 ? -4.028 0.270 -10.589 1.00 96.50 90 ALA A O 1
ATOM 660 N N . LYS A 1 91 ? -2.719 0.045 -12.401 1.00 96.81 91 LYS A N 1
ATOM 661 C CA . LYS A 1 91 ? -3.457 -1.098 -12.965 1.00 96.81 91 LYS A CA 1
ATOM 662 C C . LYS A 1 91 ? -3.382 -2.328 -12.067 1.00 96.81 91 LYS A C 1
ATOM 664 O O . LYS A 1 91 ? -4.417 -2.928 -11.804 1.00 96.81 91 LYS A O 1
ATOM 669 N N . ALA A 1 92 ? -2.200 -2.650 -11.538 1.00 96.12 92 ALA A N 1
ATOM 670 C CA . ALA A 1 92 ? -2.040 -3.769 -10.612 1.00 96.12 92 ALA A CA 1
ATOM 671 C C . ALA A 1 92 ? -2.923 -3.610 -9.359 1.00 96.12 92 ALA A C 1
ATOM 673 O O . ALA A 1 92 ? -3.525 -4.581 -8.906 1.00 96.12 92 ALA A O 1
ATOM 674 N N . ALA A 1 93 ? -3.046 -2.389 -8.823 1.00 95.19 93 ALA A N 1
ATOM 675 C CA . ALA A 1 93 ? -3.948 -2.110 -7.703 1.00 95.19 93 ALA A CA 1
ATOM 676 C C . ALA A 1 93 ? -5.423 -2.2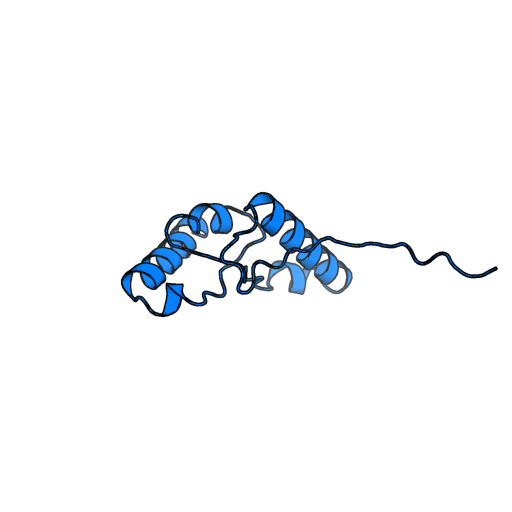94 -8.094 1.00 95.19 93 ALA A C 1
ATOM 678 O O . ALA A 1 93 ? -6.182 -2.931 -7.367 1.00 95.19 93 ALA A O 1
ATOM 679 N N . ALA A 1 94 ? -5.816 -1.770 -9.259 1.00 95.19 94 ALA A N 1
ATOM 680 C CA . ALA A 1 94 ? -7.183 -1.871 -9.761 1.00 95.19 94 ALA A CA 1
ATOM 681 C C . ALA A 1 94 ? -7.607 -3.319 -10.057 1.00 95.19 94 ALA A C 1
ATOM 683 O O . ALA A 1 94 ? -8.769 -3.661 -9.882 1.00 95.19 94 ALA A O 1
ATOM 684 N N . GLU A 1 95 ? -6.688 -4.172 -10.508 1.00 94.56 95 GLU A N 1
ATOM 685 C CA . GLU A 1 95 ? -6.964 -5.586 -10.780 1.00 94.56 95 GLU A CA 1
ATOM 686 C C . GLU A 1 95 ? -7.061 -6.421 -9.500 1.00 94.56 95 GLU A C 1
ATOM 688 O O . GLU A 1 95 ? -7.930 -7.285 -9.410 1.00 94.56 95 GLU A O 1
ATOM 693 N N . ALA A 1 96 ? -6.208 -6.151 -8.509 1.00 92.12 96 ALA A N 1
ATOM 694 C CA . ALA A 1 96 ? -6.155 -6.916 -7.264 1.00 92.12 96 ALA A CA 1
ATOM 695 C C . ALA A 1 96 ? -7.308 -6.612 -6.289 1.00 92.12 96 ALA A C 1
ATOM 697 O O . ALA A 1 96 ? -7.602 -7.437 -5.426 1.00 92.12 96 ALA A O 1
ATOM 698 N N . LYS A 1 97 ? -7.933 -5.431 -6.395 1.00 81.19 97 LYS A N 1
ATOM 699 C CA . LYS A 1 97 ? -8.977 -4.943 -5.471 1.00 81.19 97 LYS A CA 1
ATOM 700 C C . LYS A 1 97 ? -10.358 -4.776 -6.130 1.00 81.19 97 LYS A C 1
ATOM 702 O O . LYS A 1 97 ? -11.172 -4.003 -5.631 1.00 81.19 97 LYS A O 1
ATOM 707 N N . LYS A 1 98 ? -10.598 -5.459 -7.256 1.00 68.38 98 LYS A N 1
ATOM 708 C CA . LYS A 1 98 ? -11.950 -5.635 -7.822 1.00 68.38 98 LYS A CA 1
ATOM 709 C C . LYS A 1 98 ? -12.851 -6.402 -6.863 1.00 68.38 98 LYS A C 1
ATOM 711 O O . LYS A 1 98 ? -14.052 -6.060 -6.840 1.00 68.38 98 LYS A O 1
#

Radius of gyration: 15.69 Å; chains: 1; bounding box: 33×21×60 Å

InterPro domains:
  IPR000652 Triosephosphate isomerase [PF00121] (15-92)
  IPR000652 Triosephosphate isomerase [PS51440] (1-92)
  IPR000652 Triosephosphate isomerase [PTHR21139] (15-91)
  IPR013785 Aldolase-type TIM barrel [G3DSA:3.20.20.70] (13-97)
  IPR035990 Triosephosphate isomerase superfamily [SSF51351] (14-94)

pLDDT: mean 84.25, std 20.35, range [36.09, 97.81]

Foldseek 3Di:
DDDPDPPPPPVPPAQPPPLDFDALVVQLVVLVVVLVVVVVVPVVCSVPDADAREHADWLVCLLSNLLRPRHQYYDYDPLVVDPVGVVSSVVSNVVNPD

Sequence (98 aa):
MKPKRRNHRLRTNLAIGTGKAATADDAQRIHAAIRAHIAEKSEDVAKNVVIQYGGSVKPENAAAYFAQPDIDGALVGGAALDAASFAAIAKAAAEAKK

Organism: NCBI:txid754436